Protein AF-A0A972DRT6-F1 (afdb_monomer_lite)

Secondary structure (DSSP, 8-state):
-HHHHHHHHHHHHHHHGGG-TT-----SS----HHHHHHHHHHH-SS--TTSSS--TTSS-GGGSSPPPP-----TTS-----TTPPPPP-

pLDDT: mean 73.41, std 10.65, range [51.69, 90.56]

Sequence (91 aa):
MRIIAGFLIFLTLAAGGFGCRGMHIPRIQGPGTAPYQRGIAERFDPYPENDVGPAVVGGRPRDFDRPAAEPVRAGWLRQPPIRSGLPPSPL

Foldseek 3Di:
DVVVVVVVVVVVVVVVPPPCVPPDDQDPPPNDDPVVVVVVCCVPPQDHDCPPDDDDQPSDPPVCNDPDPDPPPPPPVPDDPPPPDDDDDDD

Radius of gyration: 26.41 Å; chains: 1; bounding box: 47×42×84 Å

Structure (mmCIF, N/CA/C/O backbone):
data_AF-A0A972DRT6-F1
#
_entry.id   AF-A0A972DRT6-F1
#
loop_
_atom_site.group_PDB
_atom_site.id
_atom_site.type_symbol
_atom_site.label_atom_id
_atom_site.label_alt_id
_atom_site.label_comp_id
_atom_site.label_asym_id
_atom_site.label_entity_id
_atom_site.label_seq_id
_atom_site.pdbx_PDB_ins_code
_atom_site.Cartn_x
_atom_site.Cartn_y
_atom_site.Cartn_z
_atom_site.occupancy
_atom_site.B_iso_or_equiv
_atom_site.auth_seq_id
_atom_site.auth_comp_id
_atom_site.auth_asym_id
_atom_site.auth_atom_id
_atom_site.pdbx_PDB_model_num
ATOM 1 N N . MET A 1 1 ? 7.659 7.082 -48.128 1.00 61.00 1 MET A N 1
ATOM 2 C CA . MET A 1 1 ? 6.579 6.666 -47.195 1.00 61.00 1 MET A CA 1
ATOM 3 C C . MET A 1 1 ? 7.092 5.994 -45.915 1.00 61.00 1 MET A C 1
ATOM 5 O O . MET A 1 1 ? 6.641 6.383 -44.849 1.00 61.00 1 MET A O 1
ATOM 9 N N . ARG A 1 2 ? 8.061 5.063 -45.962 1.00 72.81 2 ARG A N 1
ATOM 10 C CA . ARG A 1 2 ? 8.576 4.353 -44.761 1.00 72.81 2 ARG A CA 1
ATOM 11 C C . ARG A 1 2 ? 9.241 5.266 -43.712 1.00 72.81 2 ARG A C 1
ATOM 13 O O . ARG A 1 2 ? 9.055 5.061 -42.523 1.00 72.81 2 ARG A O 1
ATOM 20 N N . ILE A 1 3 ? 9.956 6.300 -44.161 1.00 78.19 3 ILE A N 1
ATOM 21 C CA . ILE A 1 3 ? 10.643 7.269 -43.286 1.00 78.19 3 ILE A CA 1
ATOM 22 C C . ILE A 1 3 ? 9.634 8.161 -42.544 1.00 78.19 3 ILE A C 1
ATOM 24 O O . ILE A 1 3 ? 9.774 8.391 -41.350 1.00 78.19 3 ILE A O 1
ATOM 28 N N . ILE A 1 4 ? 8.573 8.594 -43.232 1.00 82.00 4 ILE A N 1
ATOM 29 C CA . ILE A 1 4 ? 7.509 9.429 -42.652 1.00 82.00 4 ILE A CA 1
ATOM 30 C C . ILE A 1 4 ? 6.732 8.641 -41.591 1.00 82.00 4 ILE A C 1
ATOM 32 O O . ILE A 1 4 ? 6.485 9.155 -40.507 1.00 82.00 4 ILE A O 1
ATOM 36 N N . ALA A 1 5 ? 6.413 7.371 -41.864 1.00 79.06 5 ALA A N 1
ATOM 37 C CA . ALA A 1 5 ? 5.750 6.501 -40.895 1.00 79.06 5 ALA A CA 1
ATOM 38 C C . ALA A 1 5 ? 6.601 6.287 -39.629 1.00 79.06 5 ALA A C 1
ATOM 40 O O . ALA A 1 5 ? 6.078 6.375 -38.522 1.00 79.06 5 ALA A O 1
ATOM 41 N N . GLY A 1 6 ? 7.915 6.078 -39.778 1.00 81.81 6 GLY A N 1
ATOM 42 C CA . GLY A 1 6 ? 8.827 5.972 -38.634 1.00 81.81 6 GLY A CA 1
ATOM 43 C C . GLY A 1 6 ? 8.895 7.257 -37.803 1.00 81.81 6 GLY A C 1
ATOM 44 O O . GLY A 1 6 ? 8.874 7.201 -36.575 1.00 81.81 6 GLY A O 1
ATOM 45 N N . PHE A 1 7 ? 8.907 8.416 -38.467 1.00 86.31 7 PHE A N 1
ATOM 46 C CA . PHE A 1 7 ? 8.946 9.714 -37.794 1.00 86.31 7 PHE A CA 1
ATOM 47 C C . PHE A 1 7 ? 7.655 10.004 -37.016 1.00 86.31 7 PHE A C 1
ATOM 49 O O . PHE A 1 7 ? 7.712 10.481 -35.886 1.00 86.31 7 PHE A O 1
ATOM 56 N N . LEU A 1 8 ? 6.495 9.651 -37.579 1.00 85.38 8 LEU A N 1
ATOM 57 C CA . LEU A 1 8 ? 5.200 9.800 -36.909 1.00 85.38 8 LEU A CA 1
ATOM 58 C C . LEU A 1 8 ? 5.090 8.913 -35.661 1.00 85.38 8 LEU A C 1
ATOM 60 O O . LEU A 1 8 ? 4.652 9.397 -34.621 1.00 85.38 8 LEU A O 1
ATOM 64 N N . ILE A 1 9 ? 5.555 7.660 -35.733 1.00 86.00 9 ILE A N 1
ATOM 65 C CA . ILE A 1 9 ? 5.568 6.735 -34.586 1.00 86.00 9 ILE A CA 1
ATOM 66 C C . ILE A 1 9 ? 6.445 7.280 -33.450 1.00 86.00 9 ILE A C 1
ATOM 68 O O . ILE A 1 9 ? 6.024 7.298 -32.289 1.00 86.00 9 ILE A O 1
ATOM 72 N N . PHE A 1 10 ? 7.645 7.768 -33.779 1.00 82.44 10 PHE A N 1
ATOM 73 C CA . PHE A 1 10 ? 8.556 8.366 -32.802 1.00 82.44 10 PHE A CA 1
ATOM 74 C C . PHE A 1 10 ? 7.937 9.593 -32.115 1.00 82.44 10 PHE A C 1
ATOM 76 O O . PHE A 1 10 ? 8.021 9.727 -30.894 1.00 82.44 10 PHE A O 1
ATOM 83 N N . LEU A 1 11 ? 7.252 10.448 -32.879 1.00 83.94 11 LEU A N 1
ATOM 84 C CA . LEU A 1 11 ? 6.635 11.670 -32.363 1.00 83.94 11 LEU A CA 1
ATOM 85 C C . LEU A 1 11 ? 5.455 11.369 -31.419 1.00 83.94 11 LEU A C 1
ATOM 87 O O . LEU A 1 11 ? 5.332 12.008 -30.374 1.00 83.94 11 LEU A O 1
ATOM 91 N N . THR A 1 12 ? 4.640 10.350 -31.720 1.00 78.81 12 THR A N 1
ATOM 92 C CA . THR A 1 12 ? 3.573 9.885 -30.812 1.00 78.81 12 THR A CA 1
ATOM 93 C C . THR A 1 12 ? 4.107 9.280 -29.511 1.00 78.81 12 THR A C 1
ATOM 95 O O . THR A 1 12 ? 3.554 9.547 -28.445 1.00 78.81 12 THR A O 1
ATOM 98 N N . LEU A 1 13 ? 5.199 8.509 -29.564 1.00 78.00 13 LEU A N 1
ATOM 99 C CA . LEU A 1 13 ? 5.821 7.923 -28.369 1.00 78.00 13 LEU A CA 1
ATOM 100 C C . LEU A 1 13 ? 6.457 8.996 -27.474 1.00 78.00 13 LEU A C 1
ATOM 102 O O . LEU A 1 13 ? 6.309 8.949 -26.254 1.00 78.00 13 LEU A O 1
ATOM 106 N N . ALA A 1 14 ? 7.120 9.987 -28.075 1.00 74.00 14 ALA A N 1
ATOM 107 C CA . ALA A 1 14 ? 7.742 11.088 -27.345 1.00 74.00 14 ALA A CA 1
ATOM 108 C C . ALA A 1 14 ? 6.708 11.994 -26.650 1.00 74.00 14 ALA A C 1
ATOM 110 O O . ALA A 1 14 ? 6.929 12.418 -25.517 1.00 74.00 14 ALA A O 1
ATOM 111 N N . ALA A 1 15 ? 5.560 12.258 -27.286 1.00 71.62 15 ALA A N 1
ATOM 112 C CA . ALA A 1 15 ? 4.502 13.083 -26.699 1.00 71.62 15 ALA A CA 1
ATOM 113 C C . ALA A 1 15 ? 3.750 12.387 -25.543 1.00 71.62 15 ALA A C 1
ATOM 115 O O . ALA A 1 15 ? 3.312 13.058 -24.609 1.00 71.62 15 ALA A O 1
ATOM 116 N N . GLY A 1 16 ? 3.634 11.052 -25.556 1.00 67.56 16 GLY A N 1
ATOM 117 C CA . GLY A 1 16 ? 2.935 10.288 -24.511 1.00 67.56 16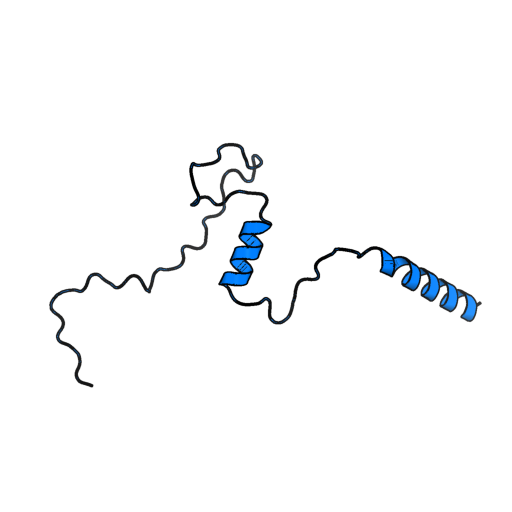 GLY A CA 1
ATOM 118 C C . GLY A 1 16 ? 3.671 10.188 -23.165 1.00 67.56 16 GLY A C 1
ATOM 119 O O . GLY A 1 16 ? 3.048 9.896 -22.146 1.00 67.56 16 GLY A O 1
ATOM 120 N N . GLY A 1 17 ? 4.982 10.454 -23.127 1.00 63.88 17 GLY A N 1
ATOM 121 C CA . GLY A 1 17 ? 5.811 10.280 -21.925 1.00 63.88 17 GLY A CA 1
ATOM 122 C C . GLY A 1 17 ? 5.668 11.368 -20.851 1.00 63.88 17 GLY A C 1
ATOM 123 O O . GLY A 1 17 ? 6.099 11.168 -19.716 1.00 63.88 17 GLY A O 1
ATOM 124 N N . PHE A 1 18 ? 5.055 12.513 -21.166 1.00 65.88 18 PHE A N 1
ATOM 125 C CA . PHE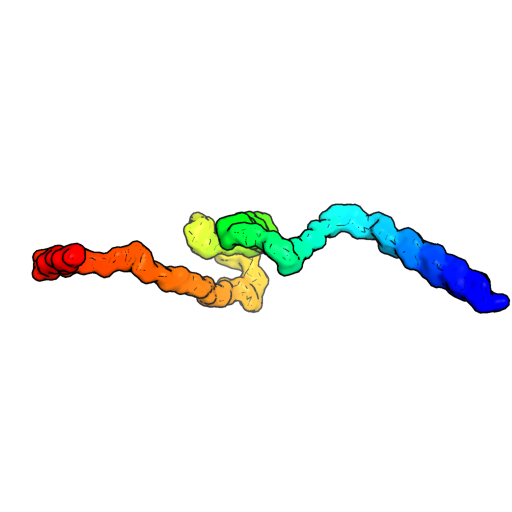 A 1 18 ? 4.989 13.663 -20.250 1.00 65.88 18 PHE A CA 1
ATOM 126 C C . PHE A 1 18 ? 3.845 13.595 -19.216 1.00 65.88 18 PHE A C 1
ATOM 128 O O . PHE A 1 18 ? 3.790 14.432 -18.314 1.00 65.88 18 PHE A O 1
ATOM 135 N N . GLY A 1 19 ? 2.957 12.595 -19.298 1.00 63.91 19 GLY A N 1
ATOM 136 C CA . GLY A 1 19 ? 1.778 12.460 -18.428 1.00 63.91 19 GLY A CA 1
ATOM 137 C C . GLY A 1 19 ? 2.013 11.791 -17.066 1.00 63.91 19 GLY A C 1
ATOM 138 O O . GLY A 1 19 ? 1.148 11.860 -16.199 1.00 63.91 19 GLY A O 1
ATOM 139 N N . CYS A 1 20 ? 3.174 11.178 -16.824 1.00 69.88 20 CYS A N 1
ATOM 140 C CA . CYS A 1 20 ? 3.441 10.405 -15.597 1.00 69.88 20 CYS A CA 1
ATOM 141 C C . CYS A 1 20 ? 3.976 11.248 -14.422 1.00 69.88 20 CYS A C 1
ATOM 143 O O . CYS 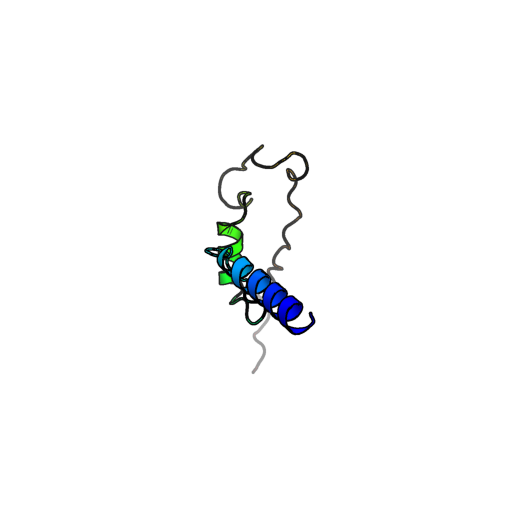A 1 20 ? 4.668 10.735 -13.538 1.00 69.88 20 CYS A O 1
ATOM 145 N N . ARG A 1 21 ? 3.704 12.556 -14.397 1.00 66.62 21 ARG A N 1
ATOM 146 C CA . ARG A 1 21 ? 4.230 13.465 -13.372 1.00 66.62 21 ARG A CA 1
ATOM 147 C C . ARG A 1 21 ? 3.489 13.246 -12.046 1.00 66.62 21 ARG A C 1
ATOM 149 O O . ARG A 1 21 ? 2.417 13.795 -11.835 1.00 66.62 21 ARG A O 1
ATOM 156 N N . GLY A 1 22 ? 4.075 12.436 -11.162 1.00 69.31 22 GLY A N 1
ATOM 157 C CA . GLY A 1 22 ? 3.546 12.137 -9.822 1.00 69.31 22 GLY A CA 1
ATOM 158 C C . GLY A 1 22 ? 3.133 10.680 -9.594 1.00 69.31 22 GLY A C 1
ATOM 159 O O . GLY A 1 22 ? 2.725 10.339 -8.488 1.00 69.31 22 GLY A O 1
ATOM 160 N N . MET A 1 23 ? 3.266 9.804 -10.595 1.00 73.94 23 MET A N 1
ATOM 161 C CA . MET A 1 23 ? 2.991 8.379 -10.411 1.00 73.94 23 MET A CA 1
ATOM 162 C C . MET A 1 23 ? 4.171 7.696 -9.710 1.00 73.94 23 MET A C 1
ATOM 164 O O . MET A 1 23 ? 5.293 7.687 -10.218 1.00 73.94 23 MET A O 1
ATOM 168 N N . HIS A 1 24 ? 3.927 7.133 -8.526 1.00 74.31 24 HIS A N 1
ATOM 169 C CA . HIS A 1 24 ? 4.929 6.360 -7.801 1.00 74.31 24 HIS A CA 1
ATOM 170 C C . HIS A 1 24 ? 5.079 4.983 -8.455 1.00 74.31 24 HIS A C 1
ATOM 172 O O . HIS A 1 24 ? 4.175 4.155 -8.379 1.00 74.31 24 HIS A O 1
ATOM 178 N N . ILE A 1 25 ? 6.212 4.741 -9.118 1.00 77.44 25 ILE A N 1
ATOM 179 C CA . ILE A 1 25 ? 6.520 3.424 -9.683 1.00 77.44 25 ILE A CA 1
ATOM 180 C C . ILE A 1 25 ? 6.908 2.495 -8.524 1.00 77.44 25 ILE A C 1
ATOM 182 O O . ILE A 1 25 ? 7.893 2.783 -7.834 1.00 77.44 25 ILE A O 1
ATOM 186 N N . PRO A 1 26 ? 6.175 1.389 -8.294 1.00 76.56 26 PRO A N 1
ATOM 187 C CA . PRO A 1 26 ? 6.519 0.459 -7.232 1.00 76.56 26 PRO A CA 1
ATOM 188 C C . PRO A 1 26 ? 7.872 -0.193 -7.526 1.00 76.56 26 PRO A C 1
ATOM 190 O O . PRO A 1 26 ? 8.171 -0.586 -8.657 1.00 76.56 26 PRO A O 1
ATOM 193 N N . ARG A 1 27 ? 8.705 -0.339 -6.493 1.00 81.06 27 ARG A N 1
ATOM 194 C CA . ARG A 1 27 ? 9.952 -1.103 -6.601 1.00 81.06 27 ARG A CA 1
ATOM 195 C C . ARG A 1 27 ? 9.625 -2.593 -6.665 1.00 81.06 27 ARG A C 1
ATOM 197 O O . ARG A 1 27 ? 9.372 -3.215 -5.640 1.00 81.06 27 ARG A O 1
ATOM 204 N N . ILE A 1 28 ? 9.647 -3.153 -7.874 1.00 83.38 28 ILE A N 1
ATOM 205 C CA . ILE A 1 28 ? 9.387 -4.584 -8.113 1.00 83.38 28 ILE A CA 1
ATOM 206 C C . ILE A 1 28 ? 10.509 -5.445 -7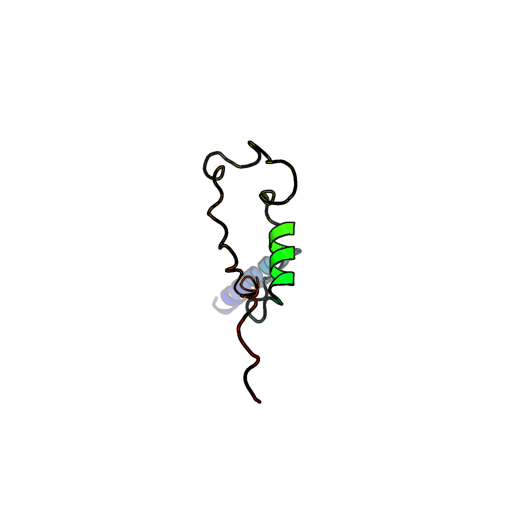.508 1.00 83.38 28 ILE A C 1
ATOM 208 O O . ILE A 1 28 ? 10.264 -6.524 -6.978 1.00 83.38 28 ILE A O 1
ATOM 212 N N . GLN A 1 29 ? 11.748 -4.947 -7.541 1.00 88.44 29 GLN A N 1
ATOM 213 C CA . GLN A 1 29 ? 12.903 -5.582 -6.913 1.00 88.44 29 GLN A CA 1
ATOM 214 C C . GLN A 1 29 ? 13.275 -4.831 -5.634 1.00 88.44 29 GLN A C 1
ATOM 216 O O . GLN A 1 29 ? 13.554 -3.633 -5.665 1.00 88.44 29 GLN A O 1
ATOM 221 N N . GLY A 1 30 ? 13.274 -5.543 -4.507 1.00 84.81 30 GLY A N 1
ATOM 222 C CA . GLY A 1 30 ? 13.589 -4.971 -3.198 1.00 84.81 30 GLY A CA 1
ATOM 223 C C . GLY A 1 30 ? 12.558 -3.938 -2.714 1.00 84.81 30 GLY A C 1
ATOM 224 O O . GLY A 1 30 ? 12.923 -2.776 -2.527 1.00 84.81 30 GLY A O 1
ATOM 225 N N . PRO A 1 31 ? 11.297 -4.336 -2.444 1.00 82.94 31 PRO A N 1
ATOM 226 C CA . PRO A 1 31 ? 10.228 -3.443 -1.966 1.00 82.94 31 PRO A CA 1
ATOM 227 C C . PRO A 1 31 ? 10.456 -2.851 -0.556 1.00 82.94 31 PRO A C 1
ATOM 229 O O . PRO A 1 31 ? 9.595 -2.159 -0.020 1.00 82.94 31 PRO A O 1
ATOM 232 N N . GLY A 1 32 ? 11.614 -3.099 0.061 1.00 86.94 32 GLY A N 1
ATOM 233 C CA . GLY A 1 32 ? 11.954 -2.650 1.409 1.00 86.94 32 GLY A CA 1
ATOM 234 C C . GLY A 1 32 ? 11.574 -3.661 2.490 1.00 86.94 32 GLY A C 1
ATOM 235 O O . GLY A 1 32 ? 11.126 -4.772 2.209 1.00 86.94 32 GLY A O 1
ATOM 236 N N . THR A 1 33 ? 11.790 -3.288 3.750 1.00 90.56 33 THR A N 1
ATOM 237 C CA . THR A 1 33 ? 11.536 -4.158 4.906 1.00 90.56 33 THR A CA 1
ATOM 238 C C . THR A 1 33 ? 10.034 -4.311 5.174 1.00 90.56 33 THR A C 1
ATOM 240 O O . THR A 1 33 ? 9.236 -3.439 4.834 1.00 90.56 33 THR A O 1
ATOM 243 N N . ALA A 1 34 ? 9.623 -5.399 5.830 1.00 84.44 34 ALA A N 1
ATOM 244 C CA . ALA A 1 34 ? 8.213 -5.620 6.169 1.00 84.44 34 ALA A CA 1
ATOM 245 C C . ALA A 1 34 ? 7.571 -4.480 7.002 1.00 84.44 34 ALA A C 1
ATOM 247 O O . ALA A 1 34 ? 6.404 -4.172 6.774 1.00 84.44 34 ALA A O 1
ATOM 248 N N . PRO A 1 35 ? 8.264 -3.816 7.954 1.00 86.06 35 PRO A N 1
ATOM 249 C CA . PRO A 1 35 ? 7.729 -2.618 8.609 1.00 86.06 35 PRO A CA 1
ATOM 250 C C . PRO A 1 35 ? 7.499 -1.442 7.652 1.00 86.06 35 PRO A C 1
ATOM 252 O O . PRO A 1 35 ? 6.480 -0.772 7.763 1.00 86.06 35 PRO A O 1
ATOM 255 N N . TYR A 1 36 ? 8.408 -1.212 6.700 1.00 88.19 36 TYR A N 1
ATOM 256 C CA . TYR A 1 36 ? 8.264 -0.140 5.712 1.00 88.19 36 TYR A CA 1
ATOM 257 C C . TYR A 1 36 ? 7.040 -0.363 4.819 1.00 88.19 36 TYR A C 1
ATOM 259 O O . TYR A 1 36 ? 6.237 0.546 4.631 1.00 88.19 36 TYR A O 1
ATOM 267 N N . GLN A 1 37 ? 6.864 -1.590 4.326 1.00 86.38 37 GLN A N 1
ATOM 268 C CA . GLN A 1 37 ? 5.722 -1.938 3.480 1.00 86.38 37 GLN A CA 1
ATOM 269 C C . GLN A 1 37 ? 4.388 -1.788 4.224 1.00 86.38 37 GLN A C 1
ATOM 271 O O . GLN A 1 37 ? 3.440 -1.257 3.652 1.00 86.38 37 GLN A O 1
ATOM 276 N N . ARG A 1 38 ? 4.331 -2.181 5.506 1.00 83.69 38 ARG A N 1
ATOM 277 C CA . ARG A 1 38 ? 3.137 -2.003 6.350 1.00 83.69 38 ARG A CA 1
ATOM 278 C C . ARG A 1 38 ? 2.782 -0.534 6.556 1.00 83.69 38 ARG A C 1
ATOM 280 O O . ARG A 1 38 ? 1.659 -0.156 6.266 1.00 83.69 38 ARG A O 1
ATOM 287 N N . GLY A 1 39 ? 3.752 0.313 6.903 1.00 85.94 39 GLY A N 1
ATOM 288 C CA . GLY A 1 39 ? 3.485 1.745 7.078 1.00 85.94 39 GLY A CA 1
ATOM 289 C C . GLY A 1 39 ? 3.034 2.457 5.792 1.00 85.94 39 GLY A C 1
ATOM 290 O O . GLY A 1 39 ? 2.315 3.452 5.854 1.00 85.94 39 GLY A O 1
ATOM 291 N N . ILE A 1 40 ? 3.441 1.963 4.616 1.00 85.75 40 ILE A N 1
ATOM 292 C CA . ILE A 1 40 ? 2.916 2.437 3.326 1.00 85.75 40 ILE A CA 1
ATOM 293 C C . ILE A 1 40 ? 1.480 1.946 3.121 1.00 85.75 40 ILE A C 1
ATOM 295 O O . ILE A 1 40 ? 0.633 2.750 2.745 1.00 85.75 40 ILE A O 1
ATOM 299 N N . ALA A 1 41 ? 1.193 0.672 3.399 1.00 83.94 41 ALA A N 1
ATOM 300 C CA . ALA A 1 41 ? -0.163 0.132 3.312 1.00 83.94 41 ALA A CA 1
ATOM 301 C C . ALA A 1 41 ? -1.127 0.905 4.226 1.00 83.94 41 ALA A C 1
ATOM 303 O O . ALA A 1 41 ? -2.095 1.459 3.728 1.00 83.94 41 ALA A O 1
ATOM 304 N N . GLU A 1 42 ? -0.791 1.068 5.506 1.00 83.62 42 GLU A N 1
ATOM 305 C CA . GLU A 1 42 ? -1.595 1.805 6.493 1.00 83.62 42 GLU A CA 1
ATOM 306 C C . GLU A 1 42 ? -1.851 3.267 6.082 1.00 83.62 42 GLU A C 1
ATOM 308 O O . GLU A 1 42 ? -2.931 3.804 6.299 1.00 83.62 42 GLU A O 1
ATOM 313 N N . ARG A 1 43 ? -0.864 3.935 5.465 1.00 85.06 43 ARG A N 1
ATOM 314 C CA . ARG A 1 43 ? -0.994 5.339 5.040 1.00 85.06 43 ARG A CA 1
ATOM 315 C C . ARG A 1 43 ? -1.940 5.524 3.855 1.00 85.06 43 ARG A C 1
ATOM 317 O O . ARG A 1 43 ? -2.574 6.573 3.753 1.00 85.06 43 ARG A O 1
ATOM 324 N N . PHE A 1 44 ? -1.916 4.590 2.908 1.00 85.81 44 PHE A N 1
ATOM 325 C CA . PHE A 1 44 ? -2.625 4.719 1.633 1.00 85.81 44 PHE A CA 1
ATOM 326 C C . PHE A 1 44 ? -3.888 3.857 1.555 1.00 85.81 44 PHE A C 1
ATOM 328 O O . PHE A 1 44 ? -4.616 3.978 0.568 1.00 85.81 44 PHE A O 1
ATOM 335 N N . ASP A 1 45 ? -4.161 3.018 2.558 1.00 83.06 45 ASP A N 1
ATOM 336 C CA . ASP A 1 45 ? -5.428 2.300 2.676 1.00 83.06 45 ASP A CA 1
ATOM 337 C C . ASP A 1 45 ? -6.574 3.308 2.898 1.00 83.06 45 ASP A C 1
ATOM 339 O O . ASP A 1 45 ? -6.515 4.124 3.822 1.00 83.06 45 ASP A O 1
ATOM 343 N N . PRO A 1 46 ? -7.623 3.298 2.056 1.00 81.00 46 PRO A N 1
ATOM 344 C CA . PRO A 1 46 ? -8.812 4.117 2.271 1.00 81.00 46 PRO A CA 1
ATOM 345 C C . PRO A 1 46 ? -9.608 3.736 3.526 1.00 81.00 46 PRO A C 1
ATOM 347 O O . PRO A 1 46 ? -10.440 4.530 3.973 1.00 81.00 46 PRO A O 1
ATOM 350 N N . TYR A 1 47 ? -9.413 2.528 4.064 1.00 79.62 47 TYR A N 1
ATOM 351 C CA . TYR A 1 47 ? -10.174 2.005 5.189 1.00 79.62 47 TYR A CA 1
ATOM 352 C C . TYR A 1 47 ? -9.344 1.971 6.474 1.00 79.62 47 TYR A C 1
ATOM 354 O O . TYR A 1 47 ? -8.204 1.513 6.470 1.00 79.62 47 TYR A O 1
ATOM 362 N N . PRO A 1 48 ? -9.924 2.409 7.604 1.00 75.56 48 PRO A N 1
ATOM 363 C CA . PRO A 1 48 ? -9.223 2.411 8.876 1.00 75.56 48 PRO A CA 1
ATOM 364 C C . PRO A 1 48 ? -8.948 0.986 9.358 1.00 7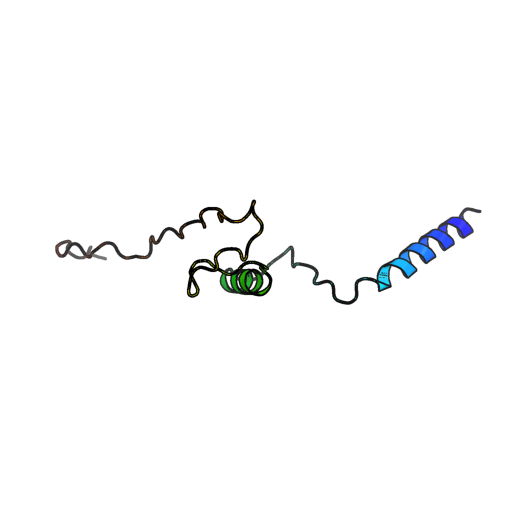5.56 48 PRO A C 1
ATOM 366 O O . PRO A 1 48 ? -9.764 0.076 9.164 1.00 75.56 48 PRO A O 1
ATOM 369 N N . GLU A 1 49 ? -7.810 0.827 10.025 1.00 74.69 49 GLU A N 1
ATOM 370 C CA . GLU A 1 49 ? -7.403 -0.417 10.669 1.00 74.69 49 GLU A CA 1
ATOM 371 C C . GLU A 1 49 ? -8.360 -0.780 11.815 1.00 74.69 49 GLU A C 1
ATOM 373 O O . GLU A 1 49 ? -8.881 0.094 12.510 1.00 74.69 49 GLU A O 1
ATOM 378 N N . ASN A 1 50 ? -8.618 -2.076 12.005 1.00 74.44 50 ASN A N 1
ATOM 379 C CA . ASN A 1 50 ? -9.611 -2.545 12.981 1.00 74.44 50 ASN A CA 1
ATOM 380 C C . ASN A 1 50 ? -9.127 -2.421 14.436 1.00 74.44 50 ASN A C 1
ATOM 382 O O . ASN A 1 50 ? -9.946 -2.367 15.352 1.00 74.44 50 ASN A O 1
ATOM 386 N N . ASP A 1 51 ? -7.808 -2.377 14.634 1.00 72.00 51 ASP A N 1
ATOM 387 C CA . ASP A 1 51 ? -7.161 -2.420 15.949 1.00 72.00 51 ASP A CA 1
ATOM 388 C C . ASP A 1 51 ? -6.872 -1.022 16.526 1.00 72.00 51 ASP A C 1
ATOM 390 O O . ASP A 1 51 ? -6.460 -0.887 17.683 1.00 72.00 51 ASP A O 1
ATOM 394 N N . VAL A 1 52 ? -7.078 0.036 15.733 1.00 66.56 52 VAL A N 1
ATOM 395 C CA . VAL A 1 52 ? -6.717 1.412 16.089 1.00 66.56 52 VAL A CA 1
ATOM 396 C C . VAL A 1 52 ? -7.975 2.226 16.393 1.00 66.56 52 VAL A C 1
ATOM 398 O O . VAL A 1 52 ? -8.584 2.836 15.519 1.00 66.56 52 VAL A O 1
ATOM 401 N N . GLY A 1 53 ? -8.339 2.284 17.676 1.00 72.50 53 GLY A N 1
ATOM 402 C CA . GLY A 1 53 ? -9.431 3.125 18.177 1.00 72.50 53 GLY A CA 1
ATOM 403 C C . GLY A 1 53 ? -10.820 2.468 18.132 1.00 72.50 53 GLY A C 1
ATOM 404 O O . GLY A 1 53 ? -10.937 1.249 18.032 1.00 72.50 53 GLY A O 1
ATOM 405 N N . PRO A 1 54 ? -11.900 3.255 18.300 1.00 77.56 54 PRO A N 1
ATOM 406 C CA . PRO A 1 54 ? -13.268 2.743 18.266 1.00 77.56 54 PRO A CA 1
ATOM 407 C C . PRO A 1 54 ? -13.644 2.230 16.873 1.00 77.56 54 PRO A C 1
ATOM 409 O O . PRO A 1 54 ? -13.273 2.830 15.866 1.00 77.56 54 PRO A O 1
ATOM 412 N N . ALA A 1 55 ? -14.446 1.165 16.816 1.00 74.88 55 ALA A N 1
ATOM 413 C CA . ALA A 1 55 ? -14.906 0.597 15.554 1.00 74.88 55 ALA A CA 1
ATOM 414 C C . ALA A 1 55 ? -15.632 1.646 14.688 1.00 74.88 55 ALA A C 1
ATOM 416 O O . ALA A 1 55 ? -16.643 2.224 15.098 1.00 74.88 55 ALA A O 1
ATOM 417 N N . VAL A 1 56 ? -15.138 1.861 13.465 1.00 75.12 56 VAL A N 1
ATOM 418 C CA . VAL A 1 56 ? -15.749 2.773 12.488 1.00 75.12 56 VAL A CA 1
ATOM 419 C C . VAL A 1 56 ? -16.847 2.031 11.723 1.00 75.12 56 VAL A C 1
ATOM 421 O O . VAL A 1 56 ? -16.605 1.391 10.700 1.00 75.12 56 VAL A O 1
ATOM 424 N N . VAL A 1 57 ? -18.080 2.104 12.228 1.00 79.06 57 VAL A N 1
ATOM 425 C CA . VAL A 1 57 ? -19.251 1.476 11.594 1.00 79.06 57 VAL A CA 1
ATOM 426 C C . VAL A 1 57 ? -19.732 2.333 10.420 1.00 79.06 57 VAL A C 1
ATOM 428 O O . VAL A 1 57 ? -19.997 3.520 10.579 1.00 79.06 57 VAL A O 1
ATOM 431 N N . GLY A 1 58 ? -19.859 1.733 9.232 1.00 79.56 58 GLY A N 1
ATOM 432 C CA . GLY A 1 58 ? -20.359 2.414 8.028 1.00 79.56 58 GLY A CA 1
ATOM 433 C C . GLY A 1 58 ? -19.318 3.219 7.238 1.00 79.56 58 GLY A C 1
ATOM 434 O O . GLY A 1 58 ? -19.671 3.840 6.242 1.00 79.56 58 GLY A O 1
ATOM 435 N N . GLY A 1 59 ? -18.039 3.188 7.631 1.00 79.31 59 GLY A N 1
ATOM 436 C CA . GLY A 1 59 ? -16.947 3.814 6.866 1.00 79.31 59 GLY A CA 1
ATOM 437 C C . GLY A 1 59 ? -16.508 3.026 5.622 1.00 79.31 59 GLY A C 1
ATOM 438 O O . GLY A 1 59 ? -15.720 3.525 4.824 1.00 79.31 59 GLY A O 1
ATOM 439 N N . ARG A 1 60 ? -17.005 1.794 5.455 1.00 82.81 60 ARG A N 1
ATOM 440 C CA . ARG A 1 60 ? -16.687 0.886 4.344 1.00 82.81 60 ARG A CA 1
ATOM 441 C C . ARG A 1 60 ? -17.933 0.672 3.467 1.00 82.81 60 ARG A C 1
ATOM 443 O O . ARG A 1 60 ? -19.041 0.663 4.009 1.00 82.81 60 ARG A O 1
ATOM 450 N N . PRO A 1 61 ? -17.801 0.482 2.141 1.00 83.81 61 PRO A N 1
ATOM 451 C CA . PRO A 1 61 ? -18.915 0.087 1.287 1.00 83.81 61 PRO A CA 1
ATOM 452 C C . PRO A 1 61 ? -19.539 -1.232 1.746 1.00 83.81 61 PRO A C 1
ATOM 454 O O . PRO A 1 61 ? -18.883 -2.048 2.389 1.00 83.81 61 PRO A O 1
ATOM 457 N N . ARG A 1 62 ? -20.800 -1.459 1.365 1.00 80.12 62 ARG A N 1
ATOM 458 C CA . ARG A 1 62 ? -21.612 -2.597 1.827 1.00 80.12 62 ARG A CA 1
ATOM 459 C C . ARG A 1 62 ? -20.941 -3.963 1.647 1.00 80.12 62 ARG A C 1
ATOM 461 O O . ARG A 1 62 ? -21.104 -4.808 2.510 1.00 80.12 62 ARG A O 1
ATOM 468 N N . ASP A 1 63 ? -20.194 -4.163 0.564 1.00 81.06 63 ASP A N 1
ATOM 469 C CA . ASP A 1 63 ? -19.533 -5.444 0.269 1.00 81.06 63 ASP A CA 1
ATOM 470 C C . ASP A 1 63 ? -18.160 -5.602 0.957 1.00 81.06 63 ASP A C 1
ATOM 472 O O . ASP A 1 63 ? -17.512 -6.637 0.826 1.00 81.06 63 ASP A O 1
ATOM 476 N N . PHE A 1 64 ? -17.709 -4.578 1.688 1.00 73.56 64 PHE A N 1
ATOM 477 C CA . PHE A 1 64 ? -16.411 -4.505 2.370 1.00 73.56 64 PHE A CA 1
ATOM 478 C C . PHE A 1 64 ? -16.564 -4.236 3.877 1.00 73.56 64 PHE A C 1
ATOM 480 O O . PHE A 1 64 ? -15.584 -3.938 4.563 1.00 73.56 64 PHE A O 1
ATOM 487 N N . ASP A 1 65 ? -17.790 -4.326 4.397 1.00 77.88 65 ASP A N 1
ATOM 488 C CA . ASP A 1 65 ? -18.132 -4.155 5.812 1.00 77.88 65 ASP A CA 1
ATOM 489 C C . ASP A 1 65 ? -17.484 -5.225 6.705 1.00 77.88 65 ASP A C 1
ATOM 491 O O . ASP A 1 65 ? -17.166 -4.966 7.866 1.00 77.88 65 ASP A O 1
ATOM 495 N N . ARG A 1 66 ? -17.236 -6.411 6.143 1.00 75.50 66 ARG A N 1
ATOM 496 C CA . ARG A 1 66 ? -16.515 -7.517 6.772 1.00 75.50 66 ARG A CA 1
ATOM 497 C C . ARG A 1 66 ? -15.096 -7.612 6.203 1.00 75.50 66 ARG A C 1
ATOM 499 O O . ARG A 1 66 ? -14.921 -8.221 5.145 1.00 75.50 66 ARG A O 1
ATOM 506 N N . PRO A 1 67 ? -14.073 -7.042 6.871 1.00 68.75 67 PRO A N 1
ATOM 507 C CA . PRO A 1 67 ? -12.691 -7.281 6.477 1.00 68.75 67 PRO A CA 1
ATOM 508 C C . PRO A 1 67 ? -12.399 -8.782 6.474 1.00 68.75 67 PRO A C 1
ATOM 510 O O . PRO A 1 67 ? -12.871 -9.524 7.341 1.00 68.75 67 PRO A O 1
ATOM 513 N N . ALA A 1 68 ? -11.610 -9.232 5.496 1.00 69.25 68 ALA A N 1
ATOM 514 C CA . ALA A 1 68 ? -11.038 -10.568 5.549 1.00 69.25 68 ALA A CA 1
ATOM 515 C C . ALA A 1 68 ? -10.268 -10.720 6.866 1.00 69.25 68 ALA A C 1
ATOM 517 O O . ALA A 1 68 ? -9.652 -9.761 7.333 1.00 69.25 68 ALA A O 1
ATOM 518 N N . ALA A 1 69 ? -10.310 -11.917 7.455 1.00 69.62 69 ALA A N 1
ATOM 519 C CA . ALA A 1 69 ? -9.520 -12.201 8.640 1.00 69.62 69 ALA A CA 1
ATOM 520 C C . ALA A 1 69 ? -8.056 -11.885 8.327 1.00 69.62 69 ALA A C 1
ATOM 522 O O . ALA A 1 69 ? -7.465 -12.494 7.429 1.00 69.62 69 ALA A O 1
ATOM 523 N N . GLU A 1 70 ? -7.492 -10.910 9.036 1.00 67.44 70 GLU A N 1
ATOM 524 C CA . GLU A 1 70 ? -6.075 -10.620 8.913 1.00 67.44 70 GLU A CA 1
ATOM 525 C C . GLU A 1 70 ? -5.299 -11.897 9.240 1.00 67.44 70 GLU A C 1
ATOM 527 O O . GLU A 1 70 ? -5.695 -12.640 10.150 1.00 67.44 70 GLU A O 1
ATOM 532 N N . PRO A 1 71 ? -4.221 -12.210 8.498 1.00 63.66 71 PRO A N 1
ATOM 533 C CA . PRO A 1 71 ? -3.388 -13.345 8.835 1.00 63.66 71 PRO A CA 1
ATOM 534 C C . PRO A 1 71 ? -2.870 -13.125 10.252 1.00 63.66 71 PRO A C 1
ATOM 536 O O . PRO A 1 71 ? -1.985 -12.299 10.482 1.00 63.66 71 PRO A O 1
ATOM 539 N N . VAL A 1 72 ? -3.449 -13.860 11.208 1.00 60.62 72 VAL A N 1
ATOM 540 C CA . VAL A 1 72 ? -3.043 -13.812 12.607 1.00 60.62 72 VAL A CA 1
ATOM 541 C C . VAL A 1 72 ? -1.568 -14.150 12.607 1.00 60.62 72 VAL A C 1
ATOM 543 O O . VAL A 1 72 ? -1.184 -15.280 12.289 1.00 60.62 72 VAL A O 1
ATOM 546 N N . ARG A 1 73 ? -0.722 -13.155 12.901 1.00 57.03 73 ARG A N 1
ATOM 547 C CA . ARG A 1 73 ? 0.712 -13.382 13.030 1.00 57.03 73 ARG A CA 1
ATOM 548 C C . ARG A 1 73 ? 0.847 -14.458 14.093 1.00 57.03 73 ARG A C 1
ATOM 550 O O . ARG A 1 73 ? 0.574 -14.196 15.262 1.00 57.03 73 ARG A O 1
ATOM 557 N N . ALA A 1 74 ? 1.209 -15.669 13.679 1.00 55.25 74 ALA A N 1
ATOM 558 C CA . ALA A 1 74 ? 1.364 -16.768 14.603 1.00 55.25 74 ALA A CA 1
ATOM 559 C C . ALA A 1 74 ? 2.423 -16.335 15.619 1.00 55.25 74 ALA A C 1
ATOM 561 O O . ALA A 1 74 ? 3.595 -16.144 15.288 1.00 55.25 74 ALA A O 1
ATOM 562 N N . GLY A 1 75 ? 1.967 -16.053 16.836 1.00 54.75 75 GLY A N 1
ATOM 563 C CA . GLY A 1 75 ? 2.777 -15.541 17.926 1.00 54.75 75 GLY A CA 1
ATOM 564 C C . GLY A 1 75 ? 3.654 -16.643 18.494 1.00 54.75 75 GLY A C 1
ATOM 565 O O . GLY A 1 75 ? 3.628 -16.863 19.696 1.00 54.75 75 GLY A O 1
ATOM 566 N N . TRP A 1 76 ? 4.437 -17.327 17.657 1.00 52.28 76 TRP A N 1
ATOM 567 C CA . TRP A 1 76 ? 5.421 -18.324 18.085 1.00 52.28 76 TRP A CA 1
ATOM 568 C C . TRP A 1 76 ? 6.479 -17.722 19.029 1.00 52.28 76 TRP A C 1
ATOM 570 O O . TRP A 1 76 ? 7.190 -18.453 19.704 1.00 52.28 76 TRP A O 1
ATOM 580 N N . LEU A 1 77 ? 6.562 -16.385 19.101 1.00 53.38 77 LEU A N 1
ATOM 581 C CA . LEU A 1 77 ? 7.386 -15.640 20.054 1.00 53.38 77 LEU A CA 1
ATOM 582 C C . LEU A 1 77 ? 6.662 -15.248 21.353 1.00 53.38 77 LEU A C 1
ATOM 584 O O . LEU A 1 77 ? 7.300 -14.695 22.248 1.00 53.38 77 LEU A O 1
ATOM 588 N N . ARG A 1 78 ? 5.362 -15.536 21.513 1.00 51.69 78 ARG A N 1
ATOM 589 C CA . ARG A 1 78 ? 4.751 -15.532 22.846 1.00 51.69 78 ARG A CA 1
ATOM 590 C C . ARG A 1 78 ? 5.262 -16.794 23.523 1.00 51.69 78 ARG A C 1
ATOM 592 O O . ARG A 1 78 ? 4.768 -17.886 23.256 1.00 51.69 78 ARG A O 1
ATOM 599 N N . GLN A 1 79 ? 6.319 -16.617 24.313 1.00 54.00 79 GLN A N 1
ATOM 600 C CA . GLN A 1 79 ? 6.908 -17.647 25.156 1.00 54.00 79 GLN A CA 1
ATOM 601 C C . GLN A 1 79 ? 5.796 -18.538 25.729 1.00 54.00 79 GLN A C 1
ATOM 603 O O . GLN A 1 79 ? 4.807 -18.001 26.245 1.00 54.00 79 GLN A O 1
ATOM 608 N N . PRO A 1 80 ? 5.916 -19.875 25.633 1.00 52.12 80 PRO A N 1
ATOM 609 C CA . PRO A 1 80 ? 5.020 -20.750 26.374 1.00 52.12 80 PRO A CA 1
ATOM 610 C C . PRO A 1 80 ? 5.066 -20.327 27.849 1.00 52.12 80 PRO A C 1
ATOM 612 O O . PRO A 1 80 ? 6.128 -19.877 28.298 1.00 52.12 80 PRO A O 1
ATOM 615 N N . PRO A 1 81 ? 3.960 -20.432 28.613 1.00 53.66 81 PRO A N 1
ATOM 616 C CA . PRO A 1 81 ? 4.034 -20.217 30.051 1.00 53.66 81 PRO A CA 1
ATOM 617 C C . PRO A 1 81 ? 5.191 -21.073 30.553 1.00 53.66 81 PRO A C 1
ATOM 619 O O . PRO A 1 81 ? 5.212 -22.276 30.283 1.00 53.66 81 PRO A O 1
ATOM 622 N N . ILE A 1 82 ? 6.196 -20.440 31.166 1.00 55.62 82 ILE A N 1
ATOM 623 C CA . ILE A 1 82 ? 7.346 -21.145 31.722 1.00 55.62 82 ILE A CA 1
ATOM 624 C C . ILE A 1 82 ? 6.763 -22.208 32.647 1.00 55.62 82 ILE A C 1
ATOM 626 O O . ILE A 1 82 ? 6.253 -21.905 33.723 1.00 55.62 82 ILE A O 1
ATOM 630 N N . ARG A 1 83 ? 6.771 -23.462 32.191 1.00 54.38 83 ARG A N 1
ATOM 631 C CA . ARG A 1 83 ? 6.417 -24.607 33.016 1.00 54.38 83 ARG A CA 1
ATOM 632 C C . ARG A 1 83 ? 7.559 -24.682 34.016 1.00 54.38 83 ARG A C 1
ATOM 634 O O . ARG A 1 83 ? 8.674 -25.036 33.644 1.00 54.38 83 ARG A O 1
ATOM 641 N N . SER A 1 84 ? 7.299 -24.231 35.236 1.00 60.69 84 SER A N 1
ATOM 642 C CA . SER A 1 84 ? 8.254 -23.979 36.319 1.00 60.69 84 SER A CA 1
ATOM 643 C C . SER A 1 84 ? 8.919 -25.254 36.863 1.00 60.69 84 SER A C 1
ATOM 645 O O . SER A 1 84 ? 8.882 -25.511 38.062 1.00 60.69 84 SER A O 1
ATOM 647 N N . GLY A 1 85 ? 9.493 -26.094 36.001 1.00 62.00 85 GLY A N 1
ATOM 648 C CA . GLY A 1 85 ? 10.053 -27.375 36.424 1.00 62.00 85 GLY A CA 1
ATOM 649 C C . GLY A 1 85 ? 10.899 -28.135 35.408 1.00 62.00 85 GLY A C 1
ATOM 650 O O . GLY A 1 85 ? 11.183 -29.299 35.666 1.00 62.00 85 GLY A O 1
ATOM 651 N N . LEU A 1 86 ? 11.306 -27.546 34.276 1.00 63.03 86 LEU A N 1
ATOM 652 C CA . LEU A 1 86 ? 12.276 -28.212 33.400 1.00 63.03 86 LEU A CA 1
ATOM 653 C C . LEU A 1 86 ? 13.697 -27.727 33.735 1.00 63.03 86 LEU A C 1
ATOM 655 O O . LEU A 1 86 ? 13.935 -26.519 33.660 1.00 63.03 86 LEU A O 1
ATOM 659 N N . PRO A 1 87 ? 14.631 -28.615 34.129 1.00 64.56 87 PRO A N 1
ATOM 660 C CA . PRO A 1 87 ? 16.008 -28.209 34.380 1.00 64.56 87 PRO A CA 1
ATOM 661 C C . PRO A 1 87 ? 16.669 -27.732 33.076 1.00 64.56 87 PRO A C 1
ATOM 663 O O . PRO A 1 87 ? 16.335 -28.246 32.002 1.00 64.56 87 PRO A O 1
ATOM 666 N N . PRO A 1 88 ? 17.596 -26.757 33.143 1.00 63.19 88 PRO A N 1
ATOM 667 C CA . PRO A 1 88 ? 18.309 -26.292 31.962 1.00 63.19 88 PRO A CA 1
ATOM 668 C C . PRO A 1 88 ? 19.125 -27.438 31.354 1.00 63.19 88 PRO A C 1
ATOM 670 O O . PRO A 1 88 ? 19.780 -28.200 32.066 1.00 63.19 88 PRO A O 1
ATOM 673 N N . SER A 1 89 ? 19.067 -27.561 30.028 1.00 66.12 89 SER A N 1
ATOM 674 C CA . SER A 1 89 ? 19.877 -28.522 29.280 1.00 66.12 89 SER A CA 1
ATOM 675 C C . SER A 1 89 ? 21.363 -28.157 29.390 1.00 66.12 89 SER A C 1
ATOM 677 O O . SER A 1 89 ? 21.688 -26.970 29.295 1.00 66.12 89 SER A O 1
ATOM 679 N N . PRO A 1 90 ? 22.263 -29.135 29.601 1.00 60.1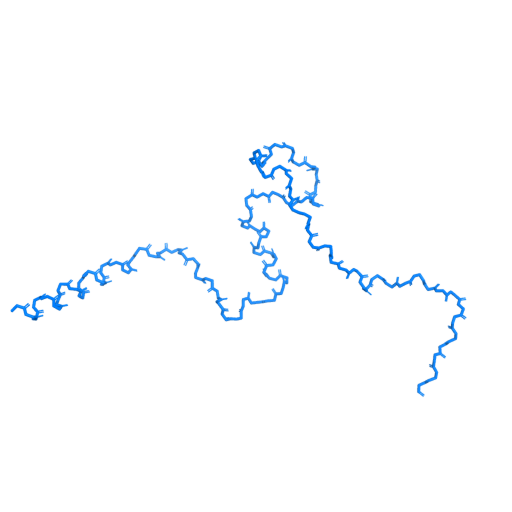2 90 PRO A N 1
ATOM 680 C CA . PRO A 1 90 ? 23.694 -28.868 29.607 1.00 60.12 90 PRO A CA 1
ATOM 681 C C . PRO A 1 90 ? 24.152 -28.516 28.186 1.00 60.12 90 PRO A C 1
ATOM 683 O O . PRO A 1 90 ? 23.663 -29.101 27.218 1.00 60.12 90 PRO A O 1
ATOM 686 N N . LEU A 1 91 ? 25.035 -27.516 28.108 1.00 59.72 91 LEU A N 1
ATOM 687 C CA . LEU A 1 91 ? 25.671 -27.023 26.883 1.00 59.72 91 LEU A CA 1
ATOM 688 C C . LEU A 1 91 ? 26.466 -28.118 26.164 1.00 59.72 91 LEU A C 1
ATOM 690 O O . LEU A 1 91 ? 27.126 -28.914 26.872 1.00 59.72 91 LEU A O 1
#